Protein AF-A0A4Y9LFM4-F1 (afdb_monomer)

Foldseek 3Di:
DDDPDDKDKDWDFQFDVVVVRQHDKAAQQDDDDDPPWDKAAPDDHGDIDDRPTRTGIIIMGDDDDDD

InterPro domains:
  IPR005482 Biotin carboxylase, C-terminal [PF02785] (16-61)
  IPR011054 Rudiment single hybrid motif [SSF51246] (4-61)
  IPR011764 Biotin carboxylation domain [PS50979] (1-67)

Nearest PDB structures (foldseek):
  2gpw-assembly3_C  TM=8.561E-01  e=1.957E-02  Escherichia coli
  3va7-assembly1_A  TM=9.447E-01  e=5.467E-02  Kluyveromyces lactis NRRL Y-1140
  5i8i-assembly2_D  TM=9.452E-01  e=5.164E-02  Kluyveromyces lactis NRRL Y-1140
  2gpw-assembly1_A  TM=8.525E-01  e=2.603E-02  Escherichia coli
  6ybp-assembly1_J  TM=8.986E-01  e=5.467E-02  Methylorubrum extorquens AM1

Mean predicted aligned error: 4.65 Å

Solvent-accessible surface area (backbone atoms only — not comparable to full-atom values): 4325 Å² total; per-residue (Å²): 136,82,84,90,71,61,67,50,80,47,70,54,49,40,42,39,69,94,65,75,51,44,68,48,64,47,64,34,84,75,75,85,80,71,85,96,53,54,68,52,66,77,63,52,66,70,41,70,48,52,78,85,66,38,65,39,33,42,38,37,43,70,55,82,81,80,127

pLDDT: mean 90.62, std 8.49, range [57.06, 97.69]

Structure (mmCIF, N/CA/C/O backbone):
data_AF-A0A4Y9LFM4-F1
#
_entry.id   AF-A0A4Y9LFM4-F1
#
loop_
_atom_site.group_PDB
_atom_site.id
_atom_site.type_symbol
_atom_site.label_atom_id
_atom_site.label_alt_id
_atom_site.label_comp_id
_atom_site.label_asym_id
_atom_site.label_entity_id
_atom_site.label_seq_id
_atom_site.pdbx_PDB_ins_code
_atom_site.Cartn_x
_atom_site.Cartn_y
_atom_site.Cartn_z
_atom_site.occupancy
_atom_site.B_iso_or_equiv
_atom_site.auth_seq_id
_atom_site.auth_comp_id
_atom_site.auth_asym_id
_atom_site.auth_atom_id
_atom_site.pdbx_PDB_model_num
ATOM 1 N N . MET A 1 1 ? -8.284 17.878 24.101 1.00 63.47 1 MET A N 1
ATOM 2 C CA . MET A 1 1 ? -8.794 16.800 23.225 1.00 63.47 1 MET A CA 1
ATOM 3 C C . MET A 1 1 ? -8.516 15.476 23.912 1.00 63.47 1 MET A C 1
ATOM 5 O O . MET A 1 1 ? -7.386 15.279 24.336 1.00 63.47 1 MET A O 1
ATOM 9 N N . VAL A 1 2 ? -9.525 14.623 24.088 1.00 75.88 2 VAL A N 1
ATOM 10 C CA . VAL A 1 2 ? -9.356 13.271 24.650 1.00 75.88 2 VAL A CA 1
ATOM 11 C C . VAL A 1 2 ? -9.117 12.301 23.491 1.00 75.88 2 VAL A C 1
ATOM 13 O O . VAL A 1 2 ? -9.833 12.372 22.495 1.00 75.88 2 VAL A O 1
ATOM 16 N N . SER A 1 3 ? -8.103 11.436 23.596 1.00 85.06 3 SER A N 1
ATOM 17 C CA . SER A 1 3 ? -7.841 10.385 22.602 1.00 85.06 3 SER A CA 1
ATOM 18 C C . SER A 1 3 ? -8.922 9.302 22.685 1.00 85.06 3 SER A C 1
ATOM 20 O O . SER A 1 3 ? -9.217 8.819 23.775 1.00 85.06 3 SER A O 1
ATOM 22 N N . THR A 1 4 ? -9.521 8.927 21.552 1.00 86.38 4 THR A N 1
ATOM 23 C CA . THR A 1 4 ? -10.635 7.959 21.469 1.00 86.38 4 THR A CA 1
ATOM 24 C C . THR A 1 4 ? -10.202 6.565 21.008 1.00 86.38 4 THR A C 1
ATOM 26 O O . THR A 1 4 ? -11.044 5.735 20.673 1.00 86.38 4 THR A O 1
ATOM 29 N N . GLY A 1 5 ? -8.896 6.291 20.986 1.00 89.25 5 GLY A N 1
ATOM 30 C CA . GLY A 1 5 ? -8.341 5.004 20.578 1.00 89.25 5 GLY A CA 1
ATOM 31 C C . GLY A 1 5 ? -6.963 5.146 19.942 1.00 89.25 5 GLY A C 1
ATOM 32 O O . GLY A 1 5 ? -6.282 6.161 20.113 1.00 89.25 5 GLY A O 1
ATOM 33 N N . HIS A 1 6 ? -6.541 4.114 19.214 1.00 90.44 6 HIS A N 1
ATOM 34 C CA . HIS A 1 6 ? -5.274 4.078 18.484 1.00 90.44 6 HIS A CA 1
ATOM 35 C C . HIS A 1 6 ? -5.525 3.695 17.028 1.00 90.44 6 HIS A C 1
ATOM 37 O O . HIS A 1 6 ? -6.433 2.919 16.741 1.00 90.44 6 HIS A O 1
ATOM 43 N N . ALA A 1 7 ? -4.713 4.239 16.129 1.00 91.75 7 ALA A N 1
ATOM 44 C CA . ALA A 1 7 ? -4.705 3.884 14.718 1.00 91.75 7 ALA A CA 1
ATOM 45 C C . ALA A 1 7 ? -3.342 3.292 14.345 1.00 91.75 7 ALA A C 1
ATOM 47 O O . ALA A 1 7 ? -2.338 3.588 14.996 1.00 91.75 7 ALA A O 1
ATOM 48 N N . ILE A 1 8 ? -3.315 2.471 13.299 1.00 93.88 8 ILE A N 1
ATOM 49 C CA . ILE A 1 8 ? -2.091 1.893 12.734 1.00 93.88 8 ILE A CA 1
ATOM 50 C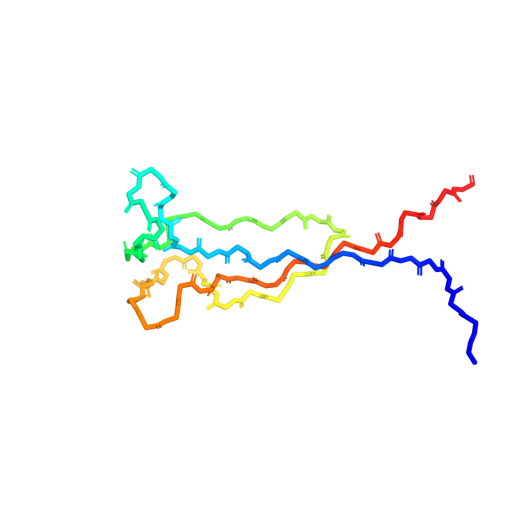 C . ILE A 1 8 ? -1.957 2.371 11.288 1.00 93.88 8 ILE A C 1
ATOM 52 O O . ILE A 1 8 ? -2.930 2.329 10.537 1.00 93.88 8 ILE A O 1
ATOM 56 N N . GLU A 1 9 ? -0.757 2.804 10.900 1.00 96.00 9 GLU A N 1
ATOM 57 C CA . GLU A 1 9 ? -0.402 3.082 9.506 1.00 96.00 9 GLU A CA 1
ATOM 58 C C . GLU A 1 9 ? 0.433 1.927 8.937 1.00 96.00 9 GLU A C 1
ATOM 60 O O . GLU A 1 9 ? 1.386 1.467 9.567 1.00 96.00 9 GLU A O 1
ATOM 65 N N . LEU A 1 10 ? 0.079 1.476 7.734 1.00 95.62 10 LEU A N 1
ATOM 66 C CA . LEU A 1 10 ? 0.852 0.535 6.930 1.00 95.62 10 LEU A CA 1
ATOM 67 C C . LEU A 1 10 ? 1.254 1.197 5.609 1.00 95.62 10 LEU A C 1
ATOM 69 O O . LEU A 1 10 ? 0.405 1.710 4.879 1.00 95.62 10 LEU A O 1
ATOM 73 N N . THR A 1 11 ? 2.540 1.122 5.276 1.00 95.12 11 THR A N 1
ATOM 74 C CA . THR A 1 11 ? 3.126 1.705 4.064 1.00 95.12 11 THR A CA 1
ATOM 75 C C . THR A 1 11 ? 3.666 0.613 3.137 1.00 95.12 11 THR A C 1
ATOM 77 O O . THR A 1 11 ? 4.867 0.333 3.127 1.00 95.12 11 THR A O 1
ATOM 80 N N . PRO A 1 12 ? 2.803 -0.074 2.361 1.00 93.12 12 PRO A N 1
ATOM 81 C CA . PRO A 1 12 ? 3.273 -1.076 1.413 1.00 93.12 12 PRO A CA 1
ATOM 82 C C . PRO A 1 12 ? 4.212 -0.450 0.378 1.00 93.12 12 PRO A C 1
ATOM 84 O O . PRO A 1 12 ? 3.942 0.629 -0.156 1.00 93.12 12 PRO A O 1
ATOM 87 N N . CYS A 1 13 ? 5.285 -1.166 0.049 1.00 93.81 13 CYS A N 1
ATOM 88 C CA . CYS A 1 13 ? 6.217 -0.786 -1.001 1.00 93.81 13 CYS A CA 1
ATOM 89 C C . CYS A 1 13 ? 6.384 -1.908 -2.035 1.00 93.81 13 CYS A C 1
ATOM 91 O O . CYS A 1 13 ? 6.278 -3.095 -1.721 1.00 93.81 13 CYS A O 1
ATOM 93 N N . ALA A 1 14 ? 6.663 -1.539 -3.282 1.00 95.44 14 ALA A N 1
ATOM 94 C CA . ALA A 1 14 ? 7.032 -2.451 -4.354 1.00 95.44 14 ALA A CA 1
ATOM 95 C C . ALA A 1 14 ? 8.481 -2.919 -4.178 1.00 95.44 14 ALA A C 1
ATOM 97 O O . ALA A 1 14 ? 9.337 -2.643 -5.011 1.00 95.44 14 ALA A O 1
ATOM 98 N N . ALA A 1 15 ? 8.759 -3.637 -3.095 1.00 94.44 15 ALA A N 1
ATOM 99 C CA . ALA A 1 15 ? 10.027 -4.306 -2.842 1.00 94.44 15 ALA A CA 1
ATOM 100 C C . ALA A 1 15 ? 9.775 -5.799 -2.624 1.00 94.44 15 ALA A C 1
ATOM 102 O O . ALA A 1 15 ? 8.839 -6.179 -1.926 1.00 94.44 15 ALA A O 1
ATOM 103 N N . ALA A 1 16 ? 10.603 -6.662 -3.214 1.00 92.81 16 ALA A N 1
ATOM 104 C CA . ALA A 1 16 ? 10.418 -8.110 -3.114 1.00 92.81 16 ALA A CA 1
ATOM 105 C C . ALA A 1 16 ? 11.196 -8.691 -1.917 1.00 92.81 16 ALA A C 1
ATOM 107 O O . ALA A 1 16 ? 12.428 -8.752 -1.991 1.00 92.81 16 ALA A O 1
ATOM 108 N N . PRO A 1 17 ? 10.539 -9.206 -0.853 1.00 93.88 17 PRO A N 1
ATOM 109 C CA . PRO A 1 17 ? 11.246 -9.734 0.321 1.00 93.88 17 PRO A CA 1
ATOM 110 C C . PRO A 1 17 ? 12.174 -10.903 -0.027 1.00 93.88 17 PRO A C 1
ATOM 112 O O . PRO A 1 17 ? 13.317 -10.952 0.417 1.00 93.88 17 PRO A O 1
ATOM 115 N N . ILE A 1 18 ? 11.731 -11.791 -0.926 1.00 95.31 18 ILE A N 1
ATOM 116 C CA . ILE A 1 18 ? 12.514 -12.949 -1.392 1.00 95.31 18 ILE A CA 1
ATOM 117 C C . ILE A 1 18 ? 13.758 -12.560 -2.211 1.00 95.31 18 ILE A C 1
ATOM 119 O O . ILE A 1 18 ? 14.626 -13.391 -2.458 1.00 95.31 18 ILE A O 1
ATOM 123 N N . ARG A 1 19 ? 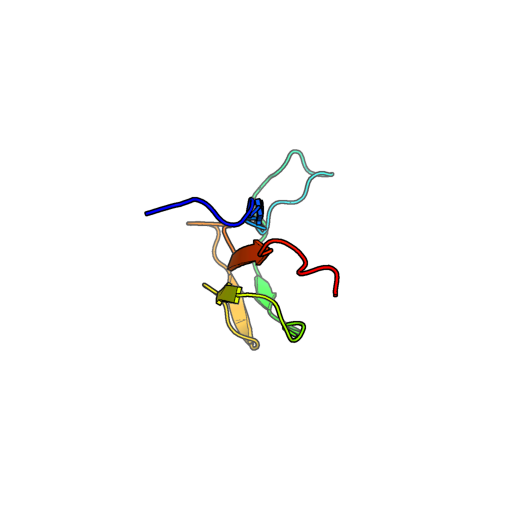13.855 -11.296 -2.641 1.00 93.00 19 ARG A N 1
ATOM 124 C CA . ARG A 1 19 ? 15.006 -10.739 -3.366 1.00 93.00 19 ARG A CA 1
ATOM 125 C C . ARG A 1 19 ? 15.812 -9.765 -2.503 1.00 93.00 19 ARG A C 1
ATOM 127 O O . ARG A 1 19 ? 16.536 -8.946 -3.051 1.00 93.00 19 ARG A O 1
ATOM 134 N N . GLY A 1 20 ? 15.661 -9.814 -1.177 1.00 95.06 20 GLY A N 1
ATOM 135 C CA . GLY A 1 20 ? 16.352 -8.900 -0.264 1.00 95.06 20 GLY A CA 1
ATOM 136 C C . GLY A 1 20 ? 15.803 -7.473 -0.304 1.00 95.06 20 GLY A C 1
ATOM 137 O O . GLY A 1 20 ? 16.569 -6.527 -0.173 1.00 95.06 20 GLY A O 1
ATOM 138 N N . PHE A 1 21 ? 14.491 -7.316 -0.512 1.00 92.00 21 PHE A N 1
ATOM 139 C CA . PHE A 1 21 ? 13.794 -6.021 -0.562 1.00 92.00 21 PHE A CA 1
ATOM 140 C C . PHE A 1 21 ? 14.267 -5.078 -1.682 1.00 92.00 21 PHE A C 1
ATOM 142 O O . PHE A 1 21 ? 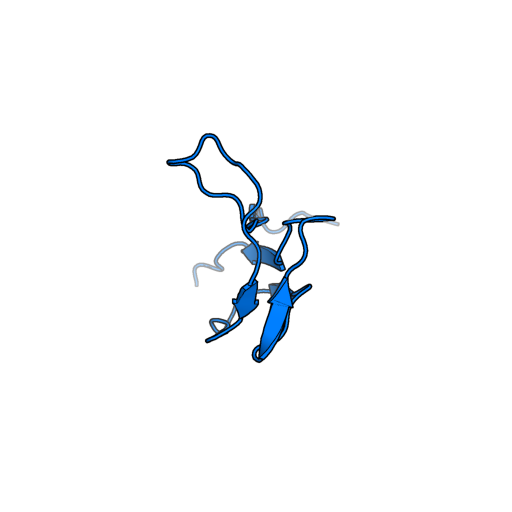14.120 -3.861 -1.591 1.00 92.00 21 PHE A O 1
ATOM 149 N N . VAL A 1 22 ? 14.787 -5.630 -2.780 1.00 94.00 22 VAL A N 1
ATOM 150 C CA . VAL A 1 22 ? 15.110 -4.846 -3.979 1.00 94.00 22 VAL A CA 1
ATOM 151 C C . VAL A 1 22 ? 13.823 -4.257 -4.582 1.00 94.00 22 VAL A C 1
ATOM 153 O O . VAL A 1 22 ? 12.830 -4.993 -4.692 1.00 94.00 22 VAL A O 1
ATOM 156 N N . PRO A 1 23 ? 13.825 -2.971 -4.998 1.00 94.38 23 PRO A N 1
ATOM 157 C CA . PRO A 1 23 ? 12.696 -2.357 -5.682 1.0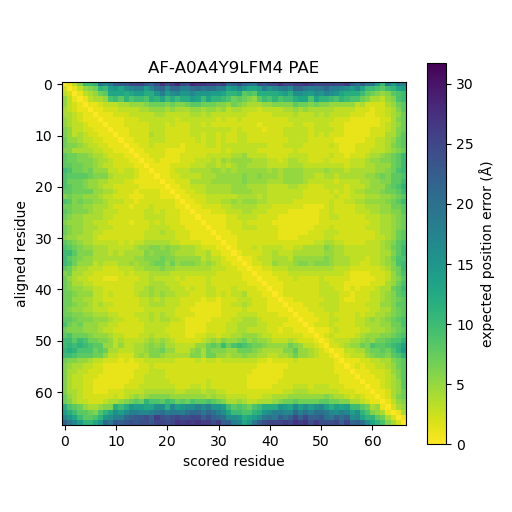0 94.38 23 PRO A CA 1
ATOM 158 C C . PRO A 1 23 ? 12.272 -3.139 -6.924 1.00 94.38 23 PRO A C 1
ATOM 160 O O . PRO A 1 23 ? 13.087 -3.601 -7.722 1.00 94.38 23 PRO A O 1
ATOM 163 N N . THR A 1 24 ? 10.967 -3.256 -7.097 1.00 94.25 24 THR A N 1
ATOM 164 C CA . THR A 1 24 ? 10.319 -3.897 -8.235 1.00 94.25 24 THR A CA 1
ATOM 165 C C . THR A 1 24 ? 9.569 -2.844 -9.034 1.00 94.25 24 THR A C 1
ATOM 167 O O . THR A 1 24 ? 8.873 -2.000 -8.476 1.00 94.25 24 THR A O 1
ATOM 170 N N . THR A 1 25 ? 9.736 -2.882 -10.352 1.00 94.50 25 THR A N 1
ATOM 171 C CA . THR A 1 25 ? 9.098 -1.956 -11.290 1.00 94.50 25 THR A CA 1
ATOM 172 C C . THR A 1 25 ? 8.089 -2.694 -12.158 1.00 94.50 25 THR A C 1
ATOM 174 O O . THR A 1 25 ? 8.063 -3.927 -12.207 1.00 94.50 25 THR A O 1
ATOM 177 N N . GLY A 1 26 ? 7.247 -1.941 -12.860 1.00 94.81 26 GLY A N 1
ATOM 178 C CA . GLY A 1 26 ? 6.290 -2.511 -13.798 1.00 94.81 26 GLY A CA 1
ATOM 179 C C . GLY A 1 26 ? 4.943 -1.810 -13.782 1.00 94.81 26 GLY A C 1
ATOM 180 O O . GLY A 1 26 ? 4.722 -0.832 -13.073 1.00 94.81 26 GLY A O 1
ATOM 181 N N . LYS A 1 27 ? 4.023 -2.313 -14.604 1.00 96.81 27 LYS A N 1
ATOM 182 C CA . LYS A 1 27 ? 2.672 -1.766 -14.722 1.00 96.81 27 LYS A CA 1
ATOM 183 C C . LYS A 1 27 ? 1.776 -2.311 -13.611 1.00 96.81 27 LYS A C 1
ATOM 185 O O . LYS A 1 27 ? 1.696 -3.522 -13.430 1.00 96.81 27 LYS A O 1
ATOM 190 N N . VAL A 1 28 ? 1.040 -1.435 -12.932 1.00 96.44 28 VAL A N 1
ATOM 191 C CA . VAL A 1 28 ? -0.031 -1.827 -12.009 1.00 96.44 28 VAL A CA 1
ATOM 192 C C . VAL A 1 28 ? -1.160 -2.446 -12.825 1.00 96.44 28 VAL A C 1
ATOM 194 O O . VAL A 1 28 ? -1.893 -1.744 -13.523 1.00 96.44 28 VAL A O 1
ATOM 197 N N . LEU A 1 29 ? -1.278 -3.771 -12.788 1.00 97.69 29 LEU A N 1
ATOM 198 C CA . LEU A 1 29 ? -2.271 -4.489 -13.591 1.00 97.69 29 LEU A CA 1
ATOM 199 C C . LEU A 1 29 ? -3.673 -4.410 -12.982 1.00 97.69 29 LEU A C 1
ATOM 201 O O . LEU A 1 29 ? -4.650 -4.292 -13.716 1.00 97.69 29 LEU A O 1
ATOM 205 N N . ARG A 1 30 ? -3.759 -4.440 -11.651 1.00 96.94 30 ARG A N 1
ATOM 206 C CA . ARG A 1 30 ? -5.003 -4.392 -10.883 1.00 96.94 30 ARG A CA 1
ATOM 207 C C . ARG A 1 30 ? -4.765 -3.621 -9.591 1.00 96.94 30 ARG A C 1
ATOM 209 O O . ARG A 1 30 ? -3.740 -3.837 -8.946 1.00 96.94 30 ARG A O 1
ATOM 216 N N . LEU A 1 31 ? -5.688 -2.735 -9.236 1.00 95.50 31 LEU A N 1
ATOM 217 C CA . LEU A 1 31 ? -5.675 -2.005 -7.972 1.00 95.50 31 LEU A CA 1
ATOM 218 C C . LEU A 1 31 ? -7.105 -1.909 -7.449 1.00 95.50 31 LEU A C 1
ATOM 220 O O . LEU A 1 31 ? -7.960 -1.317 -8.099 1.00 95.50 31 LEU A O 1
ATOM 224 N N . GLU A 1 32 ? -7.344 -2.490 -6.281 1.00 94.69 32 GLU A N 1
ATOM 225 C CA . GLU A 1 32 ? -8.635 -2.460 -5.598 1.00 94.69 32 GLU A CA 1
ATOM 226 C C . GLU A 1 32 ? -8.408 -2.016 -4.160 1.00 94.69 32 GLU A C 1
ATOM 228 O O . GLU A 1 32 ? -7.474 -2.474 -3.498 1.00 94.69 32 GLU A O 1
ATOM 233 N N . SER A 1 33 ? -9.254 -1.107 -3.691 1.00 91.25 33 SER A N 1
ATOM 234 C CA . SER A 1 33 ? -9.202 -0.585 -2.332 1.00 91.25 33 SER A CA 1
ATOM 235 C C . SER A 1 33 ? -10.386 -1.142 -1.547 1.00 91.25 33 SER A C 1
ATOM 237 O O . SER A 1 33 ? -11.506 -1.084 -2.052 1.00 91.25 33 SER A O 1
ATOM 239 N N . PRO A 1 34 ? -10.168 -1.692 -0.343 1.00 90.81 34 PRO A N 1
ATOM 240 C CA . PRO A 1 34 ? -11.265 -2.102 0.520 1.00 90.81 34 PRO A CA 1
ATOM 241 C C . PRO A 1 34 ? -12.020 -0.883 1.059 1.00 90.81 34 PRO A C 1
ATOM 243 O O . PRO A 1 34 ? -11.424 0.164 1.327 1.00 90.81 34 PRO A O 1
ATOM 246 N N . ASP A 1 35 ? -13.319 -1.052 1.283 1.00 88.88 35 ASP A N 1
ATOM 247 C CA . ASP A 1 35 ? -14.141 -0.048 1.952 1.00 88.88 35 ASP A CA 1
ATOM 248 C C . ASP A 1 35 ? -13.787 0.069 3.442 1.00 88.88 35 ASP A C 1
ATOM 250 O O . ASP A 1 35 ? -13.328 -0.880 4.082 1.00 88.88 35 ASP A O 1
ATOM 254 N N . GLY A 1 36 ? -14.028 1.248 4.019 1.00 87.25 36 GLY A N 1
ATO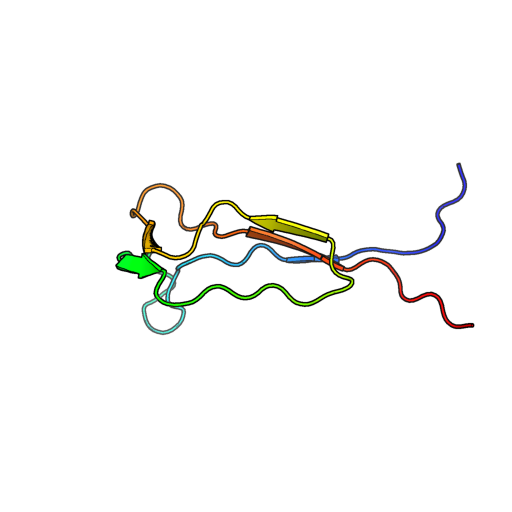M 255 C CA . GLY A 1 36 ? -13.877 1.482 5.460 1.00 87.25 36 GLY A CA 1
ATOM 256 C C . GLY A 1 36 ? -12.442 1.700 5.954 1.00 87.25 36 GLY A C 1
ATOM 257 O O . GLY A 1 36 ? -12.248 1.905 7.151 1.00 87.25 36 GLY A O 1
ATOM 258 N N . LEU A 1 37 ? -11.445 1.707 5.063 1.00 90.69 37 LEU A N 1
ATOM 259 C CA . LEU A 1 37 ? -10.078 2.141 5.367 1.00 90.69 37 LEU A CA 1
ATOM 260 C C . LEU A 1 37 ? -9.803 3.527 4.784 1.00 90.69 37 LEU A C 1
ATOM 262 O O . LEU A 1 37 ? -10.281 3.861 3.700 1.00 90.69 37 LEU A O 1
ATOM 266 N N . TRP A 1 38 ? -8.981 4.320 5.474 1.00 93.50 38 TRP A N 1
ATOM 267 C CA . TRP A 1 38 ? -8.438 5.537 4.879 1.00 93.50 38 TRP A CA 1
ATOM 268 C C . TRP A 1 38 ? -7.144 5.185 4.150 1.00 93.50 38 TRP A C 1
ATOM 270 O O . TRP A 1 38 ? -6.153 4.801 4.768 1.00 93.50 38 TRP A O 1
ATOM 280 N N . ILE A 1 39 ? -7.179 5.274 2.822 1.00 95.81 39 ILE A N 1
ATOM 281 C CA . ILE A 1 39 ? -6.049 4.949 1.956 1.00 95.81 39 ILE A CA 1
ATOM 282 C C . ILE A 1 39 ? -5.649 6.198 1.177 1.00 95.81 39 ILE A C 1
ATOM 284 O O . ILE A 1 39 ? -6.456 6.754 0.434 1.00 95.81 39 ILE A O 1
ATOM 288 N N . ASP A 1 40 ? -4.395 6.610 1.334 1.00 95.00 40 ASP A N 1
ATOM 289 C CA . ASP A 1 40 ? -3.734 7.600 0.486 1.00 95.00 40 ASP A CA 1
ATOM 290 C C . ASP A 1 40 ? -2.832 6.848 -0.500 1.00 95.00 40 ASP A C 1
ATOM 292 O O . ASP A 1 4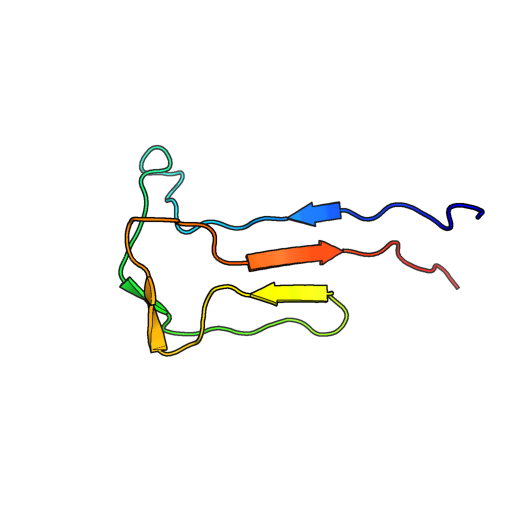0 ? -1.822 6.261 -0.107 1.00 95.00 40 ASP A O 1
ATOM 296 N N . SER A 1 41 ? -3.241 6.762 -1.768 1.00 93.94 41 SER A N 1
ATOM 297 C CA . SER A 1 41 ? -2.537 5.965 -2.777 1.00 93.94 41 SER A CA 1
ATOM 298 C C . SER A 1 41 ? -1.662 6.834 -3.674 1.00 93.94 41 SER A C 1
ATOM 300 O O . SER A 1 41 ? -2.144 7.765 -4.314 1.00 93.94 41 SER A O 1
ATOM 302 N N . GLY A 1 42 ? -0.382 6.469 -3.785 1.00 91.50 42 GLY A N 1
ATOM 303 C CA . GLY A 1 42 ? 0.565 7.072 -4.726 1.00 91.50 42 GLY A CA 1
ATOM 304 C C . GLY A 1 42 ? 0.546 6.431 -6.118 1.00 91.50 42 GLY A C 1
ATOM 305 O O . GLY A 1 42 ? 1.315 6.833 -6.991 1.00 91.50 42 GLY A O 1
ATOM 306 N N . ILE A 1 43 ? -0.306 5.424 -6.346 1.00 94.19 43 ILE A N 1
ATOM 307 C CA . ILE A 1 43 ? -0.377 4.671 -7.602 1.00 94.19 43 ILE A CA 1
ATOM 308 C C . ILE A 1 43 ? -1.789 4.662 -8.187 1.00 94.19 43 ILE A C 1
ATOM 310 O O . ILE A 1 43 ? -2.781 4.925 -7.518 1.00 94.19 43 ILE A O 1
ATOM 314 N N . MET A 1 44 ? -1.884 4.311 -9.469 1.00 95.00 44 MET A N 1
ATOM 315 C CA . MET A 1 44 ? -3.160 4.089 -10.148 1.00 95.00 44 MET A CA 1
ATOM 316 C C . MET A 1 44 ? -3.067 2.850 -11.031 1.00 95.00 44 MET A C 1
ATOM 318 O O . MET A 1 44 ? -2.006 2.557 -11.593 1.00 95.00 44 MET A O 1
ATOM 322 N N . GLN A 1 45 ? -4.189 2.154 -11.217 1.00 97.25 45 GLN A N 1
ATOM 323 C CA . GLN A 1 45 ? -4.257 1.056 -12.176 1.00 97.25 45 GLN A CA 1
ATOM 324 C C . GLN A 1 45 ? -3.824 1.530 -13.572 1.00 97.25 45 GLN A C 1
ATOM 326 O O . GLN A 1 45 ? -4.194 2.604 -14.042 1.00 97.25 45 GLN A O 1
ATOM 331 N N . GLY A 1 46 ? -2.998 0.723 -14.232 1.00 96.75 46 GLY A N 1
ATOM 332 C CA . GLY A 1 46 ? -2.435 1.010 -15.544 1.00 96.75 46 GLY A CA 1
ATOM 333 C C . GLY A 1 46 ? -1.192 1.906 -15.543 1.00 96.75 46 GLY A C 1
ATOM 334 O O . GLY A 1 46 ? -0.539 1.988 -16.586 1.00 96.75 46 GLY A O 1
ATOM 335 N N . ARG A 1 47 ? -0.819 2.534 -14.419 1.00 94.62 47 ARG A N 1
ATOM 336 C CA . ARG A 1 47 ? 0.427 3.313 -14.308 1.00 94.62 47 ARG A CA 1
ATOM 337 C C . ARG A 1 47 ? 1.641 2.409 -14.116 1.00 94.62 47 ARG A C 1
ATOM 339 O O . ARG A 1 47 ? 1.524 1.276 -13.656 1.00 94.62 47 ARG A O 1
ATOM 346 N N . HIS A 1 48 ? 2.806 2.920 -14.506 1.00 94.44 48 HIS A N 1
ATOM 347 C CA . HIS A 1 48 ? 4.085 2.233 -14.359 1.00 94.44 4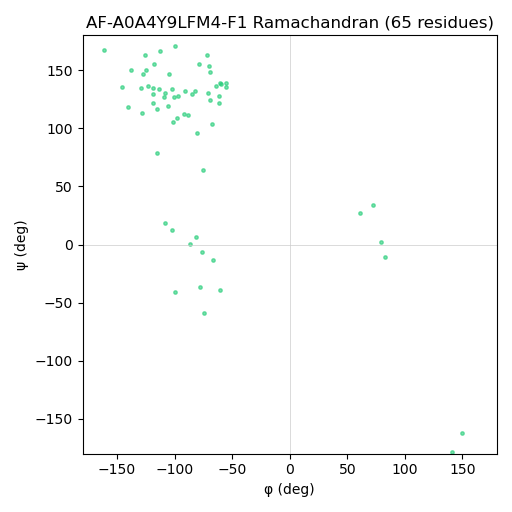8 HIS A CA 1
ATOM 348 C C . HIS A 1 48 ? 4.794 2.716 -13.088 1.00 94.44 48 HIS A C 1
ATOM 350 O O . HIS A 1 48 ? 4.956 3.920 -12.904 1.00 94.44 48 HIS A O 1
ATOM 356 N N . ILE A 1 49 ? 5.216 1.783 -12.238 1.00 93.75 49 ILE A N 1
ATOM 357 C CA . ILE A 1 49 ? 6.024 2.027 -11.039 1.00 93.75 49 ILE A CA 1
ATOM 358 C C . ILE A 1 49 ? 7.497 2.060 -11.445 1.00 93.75 49 ILE A C 1
ATOM 360 O O . ILE A 1 49 ? 7.973 1.146 -12.122 1.00 93.75 49 ILE A O 1
ATOM 364 N N . THR A 1 50 ? 8.215 3.103 -11.034 1.00 92.06 50 THR A N 1
ATOM 365 C CA . THR A 1 50 ? 9.658 3.262 -11.266 1.00 92.06 50 THR A CA 1
ATOM 366 C C . THR A 1 50 ? 10.453 2.863 -10.020 1.00 92.06 50 THR A C 1
ATOM 368 O O . THR A 1 50 ? 9.887 2.639 -8.956 1.00 92.06 50 THR A O 1
ATOM 371 N N . ALA A 1 51 ? 11.779 2.773 -10.131 1.00 90.31 51 ALA A N 1
ATOM 372 C CA . ALA A 1 51 ? 12.644 2.406 -9.006 1.00 90.31 51 ALA A CA 1
ATOM 373 C C . ALA A 1 51 ? 12.970 3.577 -8.052 1.00 90.31 51 ALA A C 1
ATOM 375 O O . ALA A 1 51 ? 13.828 3.418 -7.191 1.00 90.31 51 ALA A O 1
ATOM 376 N N . PHE A 1 52 ? 12.356 4.754 -8.235 1.00 84.62 52 PHE A N 1
ATOM 377 C CA . PHE A 1 52 ? 12.709 5.959 -7.476 1.00 84.62 52 PHE A CA 1
ATOM 378 C C . PHE A 1 52 ? 12.202 5.904 -6.030 1.00 84.62 52 PHE A C 1
ATOM 380 O O . PHE A 1 52 ? 13.000 5.950 -5.100 1.00 84.62 52 PHE A O 1
ATOM 387 N N . ASP A 1 53 ? 10.889 5.759 -5.854 1.00 82.75 53 ASP A N 1
ATOM 388 C CA . ASP A 1 53 ? 10.250 5.531 -4.559 1.00 82.75 53 ASP A CA 1
ATOM 389 C C . ASP A 1 53 ? 9.333 4.309 -4.698 1.00 82.75 53 ASP A C 1
ATOM 391 O O . ASP A 1 53 ? 8.367 4.359 -5.467 1.00 82.75 53 ASP A O 1
ATOM 395 N N . PRO A 1 54 ? 9.637 3.185 -4.024 1.00 84.06 54 PRO A N 1
ATOM 396 C CA . PRO A 1 54 ? 8.803 2.002 -4.103 1.00 84.06 54 PRO A CA 1
ATOM 397 C C . PRO A 1 54 ? 7.526 2.126 -3.261 1.00 84.06 54 PRO A C 1
ATOM 399 O O . PRO A 1 54 ? 6.711 1.211 -3.327 1.00 84.06 54 PRO A O 1
ATOM 402 N N . MET A 1 55 ? 7.326 3.174 -2.452 1.00 93.12 55 MET A N 1
ATOM 403 C CA . MET A 1 55 ? 6.115 3.331 -1.642 1.00 93.12 55 MET A CA 1
ATOM 404 C C . MET A 1 55 ? 4.863 3.415 -2.529 1.00 93.12 55 MET A C 1
ATOM 406 O O . MET A 1 55 ? 4.778 4.217 -3.454 1.00 93.12 55 MET A O 1
ATOM 410 N N . LEU A 1 56 ? 3.869 2.574 -2.236 1.00 94.75 56 LEU A N 1
ATOM 411 C CA . LEU A 1 56 ? 2.662 2.440 -3.058 1.00 94.75 56 LEU A CA 1
ATOM 412 C C . LEU A 1 56 ? 1.480 3.217 -2.491 1.00 94.75 56 LEU A C 1
ATOM 414 O O . LEU A 1 56 ? 0.697 3.805 -3.237 1.00 94.75 56 LEU A O 1
ATOM 418 N N . ALA A 1 57 ? 1.322 3.183 -1.173 1.00 95.62 57 ALA A N 1
ATOM 419 C CA . ALA A 1 57 ? 0.224 3.830 -0.477 1.00 95.62 57 ALA A CA 1
ATOM 420 C C . ALA A 1 57 ? 0.557 4.005 1.006 1.00 95.62 57 ALA A C 1
ATOM 422 O O . ALA A 1 57 ? 1.466 3.361 1.530 1.00 95.62 57 ALA A O 1
ATOM 423 N N . LYS A 1 58 ? -0.248 4.817 1.683 1.00 96.56 58 LYS A N 1
ATOM 424 C CA . LYS A 1 58 ? -0.430 4.799 3.131 1.00 96.56 58 LYS A CA 1
ATOM 425 C C . LYS A 1 58 ? -1.818 4.263 3.421 1.00 96.56 58 LYS A C 1
ATOM 427 O O . LYS A 1 58 ? -2.804 4.750 2.872 1.00 96.56 58 LYS A O 1
ATOM 432 N N . ILE A 1 59 ? -1.895 3.248 4.265 1.00 96.31 59 ILE A N 1
ATOM 433 C CA . ILE A 1 59 ? -3.145 2.622 4.678 1.00 96.31 59 ILE A CA 1
ATOM 434 C C . ILE A 1 59 ? -3.291 2.877 6.166 1.00 96.31 59 I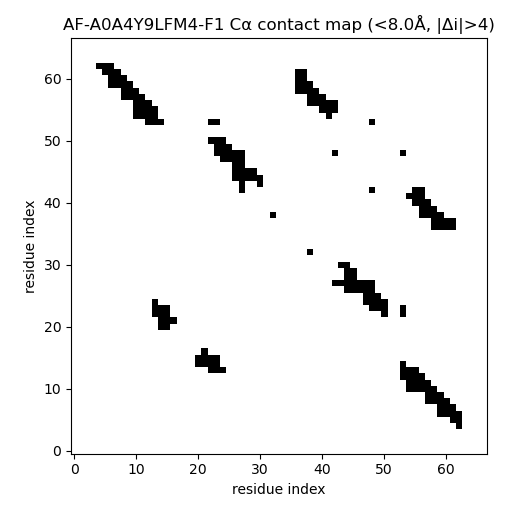LE A C 1
ATOM 436 O O . ILE A 1 59 ? -2.479 2.408 6.958 1.00 96.31 59 ILE A O 1
ATOM 440 N N . ILE A 1 60 ? -4.326 3.614 6.541 1.00 95.25 60 ILE A N 1
ATOM 441 C CA . ILE A 1 60 ? -4.608 3.974 7.922 1.00 95.25 60 ILE A CA 1
ATOM 442 C C . ILE A 1 60 ? -5.794 3.139 8.393 1.00 95.25 60 ILE A C 1
ATOM 444 O O . ILE A 1 60 ? -6.903 3.223 7.858 1.00 95.25 60 ILE A O 1
ATOM 448 N N . MET A 1 61 ? -5.543 2.334 9.419 1.00 93.06 61 MET A N 1
ATOM 449 C CA . MET A 1 61 ? -6.548 1.542 10.114 1.00 93.06 61 MET A CA 1
ATOM 450 C C . MET A 1 61 ? -6.977 2.296 11.375 1.00 93.06 61 MET A C 1
ATOM 452 O O . MET A 1 61 ? -6.178 2.403 12.311 1.00 93.06 61 MET A O 1
ATOM 456 N N . PRO A 1 62 ? -8.201 2.853 11.416 1.00 88.12 62 PRO A N 1
ATOM 457 C CA . PRO A 1 62 ? -8.716 3.514 12.607 1.00 88.12 62 PRO A CA 1
ATOM 458 C C . PRO A 1 62 ? -9.058 2.487 13.703 1.00 88.12 62 PRO A C 1
ATOM 460 O O . PRO A 1 62 ? -9.215 1.297 13.412 1.00 88.12 62 PRO A O 1
ATOM 463 N N . PRO A 1 63 ? -9.220 2.925 14.965 1.00 86.94 63 PRO A N 1
ATOM 464 C CA . PRO A 1 63 ? -9.705 2.045 16.021 1.00 86.94 63 PRO A CA 1
ATOM 465 C C . PRO A 1 63 ? -11.093 1.496 15.668 1.00 86.94 63 PRO A C 1
ATOM 467 O O . PRO A 1 63 ? -11.966 2.234 15.205 1.00 86.94 63 PRO A O 1
ATOM 470 N N . GLN A 1 64 ? -11.322 0.207 15.927 1.00 77.94 64 GLN A N 1
ATOM 471 C CA . GLN A 1 64 ? -12.660 -0.371 15.816 1.00 77.94 64 GLN A CA 1
ATOM 472 C C . GLN A 1 64 ? -13.544 0.191 16.927 1.00 77.94 64 GLN A C 1
ATOM 474 O O . GLN A 1 64 ? -13.225 0.082 18.112 1.00 77.94 64 GLN A O 1
ATOM 479 N N . ARG A 1 65 ? -14.680 0.778 16.551 1.00 67.12 65 ARG A N 1
ATOM 480 C CA . ARG A 1 65 ? -15.720 1.122 17.514 1.00 67.12 65 ARG A CA 1
ATOM 481 C C . ARG A 1 65 ? -16.512 -0.149 17.800 1.00 67.12 65 ARG A C 1
ATOM 483 O O . ARG A 1 65 ? -17.381 -0.516 17.017 1.00 67.12 65 ARG A O 1
ATOM 490 N N . LEU A 1 66 ? -16.166 -0.842 18.882 1.00 59.50 66 LEU A N 1
ATOM 491 C CA . LEU A 1 66 ? -17.054 -1.855 19.450 1.00 59.50 66 LEU A CA 1
ATOM 492 C C . LEU A 1 66 ? -18.343 -1.125 19.863 1.00 59.50 66 LEU A C 1
ATOM 494 O O . LEU A 1 66 ? -18.269 -0.115 20.569 1.00 59.50 66 LEU A O 1
ATOM 498 N N . LEU A 1 67 ? -19.479 -1.561 19.313 1.00 57.06 67 LEU A N 1
ATOM 499 C CA . LEU A 1 67 ? -20.806 -1.117 19.747 1.00 57.06 67 LEU A CA 1
ATOM 500 C C . LEU A 1 67 ? -21.085 -1.614 21.166 1.00 57.06 67 LEU A C 1
ATOM 502 O O . LEU A 1 67 ? -20.681 -2.761 21.467 1.00 57.06 67 LEU A O 1
#

Secondary structure (DSSP, 8-state):
-------EEE--BSEEGGGTSEE--EE-------TTSEEEES--TTPEEPSS--B-EEEEEPPP---

Organism: NCBI:txid2560055

Radius of gyration: 15.11 Å; Cα contacts (8 Å, |Δi|>4): 103; chains: 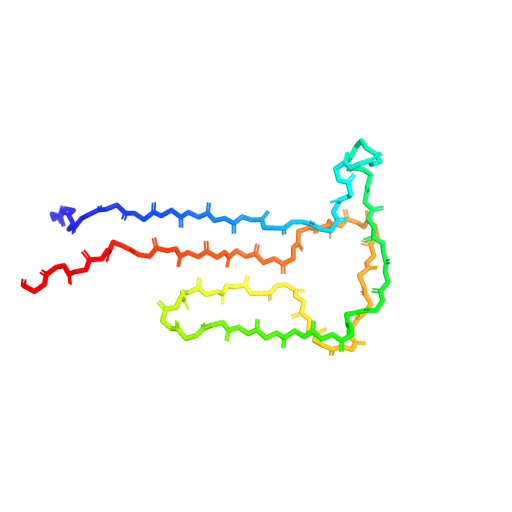1; bounding box: 37×30×40 Å

Sequence (67 aa):
MVSTGHAIELTPCAAAPIRGFVPTTGKVLRLESPDGLWIDSGIMQGRHITAFDPMLAKIIMPPQRLL